Protein AF-A0A1S1Y7N3-F1 (afdb_monomer)

Sequence (99 aa):
MERQAQQGWGDKVIERLSHDLRVAFRDMKGFSRANLMYMRAFVDAWPDAEIVQQLVGQLPWGHNLVILSKLQDIENLKRYAERAIEYPWATTPAKGVYR

Secondary structure (DSSP, 8-state):
--SSSSS---HHHHHHHHHHHHHHTTT----SHHHHHHHHHHHHH---HHHHHHHHHHS-HHHHHHHHHH--SHHHHHHHHHHHHH-TT--SPPTTS--

Structure (mmCIF, N/CA/C/O backbone):
data_AF-A0A1S1Y7N3-F1
#
_entry.id   AF-A0A1S1Y7N3-F1
#
loop_
_atom_site.group_PDB
_atom_site.id
_atom_site.type_symbol
_atom_site.label_atom_id
_atom_site.label_alt_id
_atom_site.label_comp_id
_atom_site.label_asym_id
_atom_site.label_entity_id
_atom_site.label_seq_id
_atom_site.pdbx_PDB_ins_code
_atom_site.Cartn_x
_atom_site.Cartn_y
_atom_site.Cartn_z
_atom_site.occupancy
_atom_site.B_iso_or_equiv
_atom_site.auth_seq_id
_atom_site.auth_comp_id
_atom_site.auth_asym_id
_atom_site.auth_atom_id
_atom_site.pdbx_PDB_model_num
ATOM 1 N N . MET A 1 1 ? -10.213 21.017 -12.436 1.00 42.91 1 MET A N 1
ATOM 2 C CA . MET A 1 1 ? -11.017 20.315 -11.407 1.00 42.91 1 MET A CA 1
ATOM 3 C C . MET A 1 1 ? -10.178 20.219 -10.131 1.00 42.91 1 MET A C 1
ATOM 5 O O . MET A 1 1 ? -9.700 19.155 -9.782 1.00 42.91 1 MET A O 1
ATOM 9 N N . GLU A 1 2 ? -9.931 21.352 -9.468 1.00 39.59 2 GLU A N 1
ATOM 10 C CA . GLU A 1 2 ? -8.836 21.507 -8.484 1.00 39.59 2 GLU A CA 1
ATOM 11 C C . GLU A 1 2 ? -9.336 22.014 -7.121 1.00 39.59 2 GLU A C 1
ATOM 13 O O . GLU A 1 2 ? -8.764 22.925 -6.532 1.00 39.59 2 GLU A O 1
ATOM 18 N N . ARG A 1 3 ? -10.472 21.508 -6.622 1.00 38.94 3 ARG A N 1
ATOM 19 C CA . ARG A 1 3 ? -11.136 22.129 -5.456 1.00 38.94 3 ARG A CA 1
ATOM 20 C C . ARG A 1 3 ? -11.500 21.202 -4.299 1.00 38.94 3 ARG A C 1
ATOM 22 O O . ARG A 1 3 ? -12.369 21.558 -3.514 1.00 38.94 3 ARG A O 1
ATOM 29 N N . GLN A 1 4 ? -10.821 20.060 -4.141 1.00 39.22 4 GLN A N 1
ATOM 30 C CA . GLN A 1 4 ? -10.991 19.215 -2.939 1.00 39.22 4 GLN A CA 1
ATOM 31 C C . GLN A 1 4 ? -9.695 18.620 -2.345 1.00 39.22 4 GLN A C 1
ATOM 33 O O . GLN A 1 4 ? -9.754 17.980 -1.302 1.00 39.22 4 GLN A O 1
ATOM 38 N N . ALA A 1 5 ? -8.511 18.869 -2.919 1.00 43.91 5 ALA A N 1
ATOM 39 C CA . ALA A 1 5 ? -7.266 18.218 -2.475 1.00 43.91 5 ALA A CA 1
ATOM 40 C C . ALA A 1 5 ? -6.594 18.839 -1.226 1.00 43.91 5 ALA A C 1
ATOM 42 O O . ALA A 1 5 ? -5.658 18.256 -0.686 1.00 43.91 5 ALA A O 1
ATOM 43 N N . GLN A 1 6 ? -7.044 20.006 -0.746 1.00 43.59 6 GLN A N 1
ATOM 44 C CA . GLN A 1 6 ? -6.346 20.762 0.314 1.00 43.59 6 GLN A CA 1
ATOM 45 C C . GLN A 1 6 ? -7.021 20.737 1.693 1.00 43.59 6 GLN A C 1
ATOM 47 O O . GLN A 1 6 ? -6.396 21.129 2.675 1.00 43.59 6 GLN A O 1
ATOM 52 N N . GLN A 1 7 ? -8.246 20.219 1.826 1.00 45.47 7 GLN A N 1
ATOM 53 C CA . GLN A 1 7 ? -8.852 19.979 3.145 1.00 45.47 7 GLN A CA 1
ATOM 54 C C . GLN A 1 7 ? -8.546 18.552 3.580 1.00 45.47 7 GLN A C 1
ATOM 56 O O . GLN A 1 7 ? -9.416 17.687 3.599 1.00 45.47 7 GLN A O 1
ATOM 61 N N . GLY A 1 8 ? -7.251 18.327 3.810 1.00 50.88 8 GLY A N 1
ATOM 62 C CA . GLY A 1 8 ? -6.615 17.029 3.944 1.00 50.88 8 GLY A CA 1
ATOM 63 C C . GLY A 1 8 ? -7.452 15.989 4.676 1.00 50.88 8 GLY A C 1
ATOM 64 O O . GLY A 1 8 ? -8.027 16.244 5.733 1.00 50.88 8 GLY A O 1
ATOM 65 N N . TRP A 1 9 ? -7.417 14.776 4.134 1.00 58.62 9 TRP A N 1
ATOM 66 C CA . TRP A 1 9 ? -7.566 13.551 4.905 1.00 58.62 9 TRP A CA 1
ATOM 67 C C . TRP A 1 9 ? -6.558 13.606 6.059 1.00 58.62 9 TRP A C 1
ATOM 69 O O . TRP A 1 9 ? -5.404 13.202 5.916 1.00 58.62 9 TRP A O 1
ATOM 79 N N . GLY A 1 10 ? -6.951 14.262 7.148 1.00 66.38 10 GLY A N 1
ATOM 80 C CA . GLY A 1 10 ? -6.105 14.496 8.303 1.00 66.38 10 GLY A CA 1
ATOM 81 C C . GLY A 1 10 ? -5.931 13.209 9.089 1.00 66.38 10 GLY A C 1
ATOM 82 O O . GLY A 1 10 ? -6.687 12.250 8.913 1.00 66.38 10 GLY A O 1
ATOM 83 N N . ASP A 1 11 ? -4.972 13.211 10.008 1.00 74.94 11 ASP A N 1
ATOM 84 C CA . ASP A 1 11 ? -4.688 12.073 10.884 1.00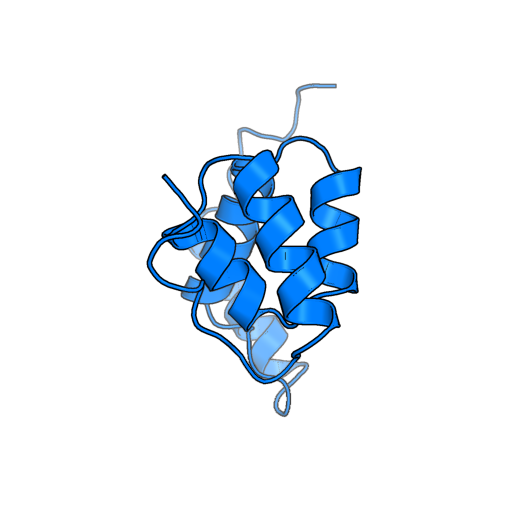 74.94 11 ASP A CA 1
ATOM 85 C C . ASP A 1 11 ? -5.946 11.485 11.532 1.00 74.94 11 ASP A C 1
ATOM 87 O O . ASP A 1 11 ? -6.110 10.267 11.546 1.00 74.94 11 ASP A O 1
ATOM 91 N N . LYS A 1 12 ? -6.882 12.344 11.956 1.00 82.44 12 LYS A N 1
ATOM 92 C CA . LYS A 1 12 ? -8.167 11.936 12.545 1.00 82.44 12 LYS A CA 1
ATOM 93 C C . LYS A 1 12 ? -9.094 11.210 11.566 1.00 82.44 12 LYS A C 1
ATOM 95 O O . LYS A 1 12 ? -9.836 10.326 11.980 1.00 82.44 12 LYS A O 1
ATOM 100 N N . VAL A 1 13 ? -9.075 11.571 10.281 1.00 85.50 13 VAL A N 1
ATOM 101 C CA . VAL A 1 13 ? -9.902 10.914 9.253 1.00 85.50 13 VAL A CA 1
ATOM 102 C C . VAL A 1 13 ? -9.359 9.518 8.970 1.00 85.50 13 VAL A C 1
ATOM 104 O O . VAL A 1 13 ? -10.123 8.559 8.955 1.00 85.50 13 VAL A O 1
ATOM 107 N N . ILE A 1 14 ? -8.038 9.387 8.813 1.00 87.06 14 ILE A N 1
ATOM 108 C CA . ILE A 1 14 ? -7.389 8.090 8.583 1.00 87.06 14 ILE A CA 1
ATOM 109 C C . ILE A 1 14 ? -7.501 7.185 9.815 1.00 87.06 14 ILE A C 1
ATOM 111 O O . ILE A 1 14 ? -7.697 5.979 9.684 1.00 87.06 14 ILE A O 1
ATOM 115 N N . GLU A 1 15 ? -7.413 7.754 11.015 1.00 89.31 15 GLU A N 1
ATOM 116 C CA . GLU A 1 15 ? -7.604 7.025 12.267 1.00 89.31 15 GLU A CA 1
ATOM 117 C C . GLU A 1 15 ? -9.032 6.487 12.404 1.00 89.31 15 GLU A C 1
ATOM 119 O O . GLU A 1 15 ? -9.212 5.292 12.646 1.00 89.31 15 GLU A O 1
ATOM 124 N N . ARG A 1 16 ? -10.042 7.330 12.158 1.00 91.19 16 ARG A N 1
ATOM 125 C CA . ARG A 1 16 ? -11.446 6.906 12.174 1.00 91.19 16 ARG A CA 1
ATOM 126 C C . ARG A 1 16 ? -11.736 5.858 11.101 1.00 91.1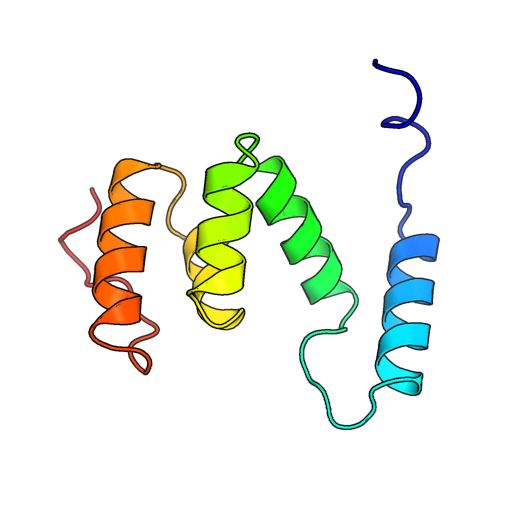9 16 ARG A C 1
ATOM 128 O O . ARG A 1 16 ? -12.324 4.830 11.409 1.00 91.19 16 ARG A O 1
ATOM 135 N N . LEU A 1 17 ? -11.252 6.065 9.877 1.00 90.25 17 LEU A N 1
ATOM 136 C CA . LEU A 1 17 ? -11.421 5.109 8.783 1.00 90.25 17 LEU A CA 1
ATOM 137 C C . LEU A 1 17 ? -10.759 3.761 9.100 1.00 90.25 17 LEU A C 1
ATOM 139 O O . LEU A 1 17 ? -11.345 2.711 8.857 1.00 90.25 17 LEU A O 1
ATOM 143 N N . SER A 1 18 ? -9.556 3.777 9.682 1.00 91.94 18 SER A N 1
ATOM 144 C CA . SER A 1 18 ? -8.876 2.560 10.136 1.00 91.94 18 SER A CA 1
ATOM 145 C C . SER A 1 18 ? -9.706 1.809 11.172 1.00 91.94 18 SER A C 1
ATOM 147 O O . SER A 1 18 ? -9.839 0.589 11.079 1.00 91.94 18 SER A O 1
ATOM 149 N N . HIS A 1 19 ? -10.263 2.522 12.151 1.00 93.00 19 HIS A N 1
ATOM 150 C CA . HIS A 1 19 ? -11.128 1.926 13.159 1.00 93.00 19 HIS A CA 1
ATOM 151 C C . HIS A 1 19 ? -12.386 1.314 12.530 1.00 93.00 19 HIS A C 1
ATOM 153 O O . HIS A 1 19 ? -12.619 0.115 12.689 1.00 93.00 19 HIS A O 1
ATOM 159 N N . ASP A 1 20 ? -13.138 2.104 11.763 1.00 93.81 20 ASP A N 1
ATOM 160 C CA . ASP A 1 20 ? -14.417 1.703 11.175 1.00 93.81 20 ASP A CA 1
ATOM 161 C C . ASP A 1 20 ? -14.249 0.484 10.253 1.00 93.81 20 ASP A C 1
ATOM 163 O O . ASP A 1 20 ? -15.000 -0.487 10.360 1.00 93.81 20 ASP A O 1
ATOM 167 N N . LEU A 1 21 ? -13.206 0.466 9.413 1.00 91.75 21 LEU A N 1
ATOM 168 C CA . LEU A 1 21 ? -12.916 -0.667 8.529 1.00 91.75 21 LEU A CA 1
ATOM 169 C C . LEU A 1 21 ? -12.510 -1.926 9.303 1.00 91.75 21 LEU A C 1
ATOM 171 O O . LEU A 1 21 ? -12.932 -3.023 8.949 1.00 91.75 21 LEU A O 1
ATOM 175 N N . ARG A 1 22 ? -11.730 -1.805 10.383 1.00 92.00 22 ARG A N 1
ATOM 176 C CA . ARG A 1 22 ? -11.363 -2.969 11.212 1.00 92.00 22 ARG A CA 1
ATOM 177 C C . ARG A 1 22 ? -12.552 -3.532 11.986 1.00 92.00 22 ARG A C 1
ATOM 179 O O . ARG A 1 22 ? -12.584 -4.733 12.241 1.00 92.00 22 ARG A O 1
ATOM 186 N N . VAL A 1 23 ? -13.507 -2.684 12.368 1.00 93.44 23 VAL A N 1
ATOM 187 C CA . VAL A 1 23 ? -14.751 -3.108 13.025 1.00 93.44 23 VAL A CA 1
ATOM 188 C C . VAL A 1 23 ? -15.690 -3.781 12.024 1.00 93.44 23 VAL A C 1
ATOM 190 O O . VAL A 1 23 ? -16.226 -4.847 12.325 1.00 93.44 23 VAL A O 1
ATOM 193 N N . ALA A 1 24 ? -15.862 -3.196 10.836 1.00 93.25 24 ALA A N 1
ATOM 194 C CA . ALA A 1 24 ? -16.725 -3.734 9.787 1.00 93.25 24 ALA A CA 1
ATOM 195 C C . ALA A 1 24 ? -16.183 -5.043 9.186 1.00 93.25 24 ALA A C 1
ATOM 197 O O . ALA A 1 24 ? -16.958 -5.940 8.863 1.00 93.25 24 ALA A O 1
ATOM 198 N N . PHE A 1 25 ? -14.857 -5.180 9.086 1.00 90.00 25 PHE A N 1
ATOM 199 C CA . PHE A 1 25 ? -14.184 -6.305 8.438 1.00 90.00 25 PHE A CA 1
ATOM 200 C C . PHE A 1 25 ? -13.170 -6.976 9.377 1.00 90.00 25 PHE A C 1
ATOM 202 O O . PHE A 1 25 ? -11.965 -6.969 9.124 1.00 90.00 25 PHE A O 1
ATOM 209 N N . ARG A 1 26 ? -13.656 -7.562 10.479 1.00 85.19 26 ARG A N 1
ATOM 210 C CA . ARG A 1 26 ? -12.803 -8.128 11.548 1.00 85.19 26 ARG A CA 1
ATOM 211 C C . ARG A 1 26 ? -11.826 -9.213 11.087 1.00 85.19 26 ARG A C 1
ATOM 213 O O . ARG A 1 26 ? -10.729 -9.294 11.636 1.00 85.19 26 ARG A O 1
ATOM 220 N N . ASP A 1 27 ? -12.194 -9.996 10.076 1.00 86.50 27 ASP A N 1
ATOM 221 C CA . ASP A 1 27 ? -11.359 -11.088 9.555 1.00 86.50 27 ASP A CA 1
ATOM 222 C C . ASP A 1 27 ? -10.357 -10.621 8.484 1.00 86.50 27 ASP A C 1
ATOM 224 O O . ASP A 1 27 ? -9.449 -11.361 8.096 1.00 86.50 27 ASP A O 1
ATOM 228 N N . MET A 1 28 ? -10.483 -9.376 8.012 1.00 80.00 28 MET A N 1
ATOM 229 C CA . MET A 1 28 ? -9.612 -8.809 6.987 1.00 80.00 28 MET A CA 1
ATOM 230 C C . MET A 1 28 ? -8.422 -8.071 7.607 1.00 80.00 28 MET A C 1
ATOM 232 O O . MET A 1 28 ? -8.534 -7.297 8.559 1.00 80.00 28 MET A O 1
ATOM 236 N N . LYS A 1 29 ? -7.241 -8.278 7.020 1.00 80.00 29 LYS A N 1
ATOM 237 C CA . LYS A 1 29 ? -6.010 -7.550 7.360 1.00 80.00 29 LYS A CA 1
ATOM 238 C C . LYS A 1 29 ? -5.810 -6.382 6.391 1.00 80.00 29 LYS A C 1
ATOM 240 O O . LYS A 1 29 ? -6.382 -6.361 5.311 1.00 80.00 29 LYS A O 1
ATOM 245 N N . GLY A 1 30 ? -4.960 -5.423 6.761 1.00 80.69 30 GLY A N 1
ATOM 246 C CA . GLY A 1 30 ? -4.611 -4.291 5.887 1.00 80.69 30 GLY A CA 1
ATOM 247 C C . GLY A 1 30 ? -5.385 -2.995 6.149 1.00 80.69 30 GLY A C 1
ATOM 248 O O . GLY A 1 30 ? -5.175 -2.011 5.455 1.00 80.69 30 GLY A O 1
ATOM 249 N N . PHE A 1 31 ? -6.213 -2.924 7.190 1.00 88.31 31 PHE A N 1
ATOM 250 C CA . PHE A 1 31 ? -6.916 -1.685 7.556 1.00 88.31 31 PHE A CA 1
ATOM 251 C C . PHE A 1 31 ? -6.276 -0.938 8.731 1.00 88.31 31 PHE A C 1
ATOM 253 O O . PHE A 1 31 ? -6.954 -0.221 9.461 1.00 88.31 31 PHE A O 1
ATOM 260 N N . SER A 1 32 ? -4.971 -1.105 8.969 1.00 88.75 32 SER A N 1
ATOM 261 C CA . SER A 1 32 ? -4.268 -0.298 9.975 1.00 88.75 32 SER A CA 1
ATOM 262 C C . SER A 1 32 ? -4.053 1.136 9.476 1.00 88.75 32 SER A C 1
ATOM 264 O O . SER A 1 32 ? -3.896 1.364 8.278 1.00 88.75 32 SER A O 1
ATOM 266 N N . ARG A 1 33 ? -3.976 2.104 10.400 1.00 89.56 33 ARG A N 1
ATOM 267 C CA . ARG A 1 33 ? -3.674 3.516 10.100 1.00 89.56 33 ARG A CA 1
ATOM 268 C C . ARG A 1 33 ? -2.433 3.658 9.212 1.00 89.56 33 ARG A C 1
ATOM 270 O O . ARG A 1 33 ? -2.467 4.372 8.218 1.00 89.56 33 ARG A O 1
ATOM 277 N N . ALA A 1 34 ? -1.357 2.941 9.545 1.00 87.12 34 ALA A N 1
ATOM 278 C CA . ALA A 1 34 ? -0.127 2.930 8.753 1.00 87.12 34 ALA A CA 1
ATOM 279 C C . ALA A 1 34 ? -0.366 2.409 7.328 1.00 87.12 34 ALA A C 1
ATOM 281 O O . ALA A 1 34 ? 0.138 2.984 6.370 1.00 87.12 34 ALA A O 1
ATOM 282 N N . ASN A 1 35 ? -1.183 1.365 7.176 1.00 86.88 35 ASN A N 1
ATOM 283 C CA . ASN A 1 35 ? -1.476 0.795 5.869 1.00 86.88 35 ASN A CA 1
ATOM 284 C C . ASN A 1 35 ? -2.292 1.737 4.979 1.00 86.88 35 ASN A C 1
ATOM 286 O O . ASN A 1 35 ? -2.010 1.847 3.792 1.00 86.88 35 ASN A O 1
ATOM 290 N N . LEU A 1 36 ? -3.249 2.463 5.558 1.00 88.06 36 LEU A N 1
ATOM 291 C CA . LEU A 1 36 ? -4.010 3.491 4.845 1.00 88.06 36 LEU A CA 1
ATOM 292 C C . LEU A 1 36 ? -3.124 4.676 4.426 1.00 88.06 36 LEU A C 1
ATOM 294 O O . LEU A 1 36 ? -3.288 5.208 3.331 1.00 88.06 36 LEU A O 1
ATOM 298 N N . MET A 1 37 ? -2.146 5.056 5.255 1.00 87.31 37 MET A N 1
ATOM 299 C CA . MET A 1 37 ? -1.140 6.052 4.863 1.00 87.31 37 MET A CA 1
ATOM 300 C C . MET A 1 37 ? -0.269 5.550 3.706 1.00 87.31 37 MET A C 1
ATOM 302 O O . MET A 1 37 ? 0.010 6.318 2.789 1.00 87.31 37 MET A O 1
ATOM 306 N N . TYR A 1 38 ? 0.107 4.266 3.694 1.00 86.94 38 TYR A N 1
ATOM 307 C CA . TYR A 1 38 ? 0.805 3.674 2.550 1.00 86.94 38 TYR A CA 1
ATOM 308 C C . TYR A 1 38 ? -0.062 3.625 1.289 1.00 86.94 38 TYR A C 1
ATOM 310 O O . TYR A 1 38 ? 0.447 3.921 0.216 1.00 86.94 38 TYR A O 1
ATOM 318 N N . MET A 1 39 ? -1.359 3.312 1.396 1.00 86.12 39 MET A N 1
ATOM 319 C CA . MET A 1 39 ? -2.293 3.375 0.260 1.00 86.12 39 MET A CA 1
ATOM 320 C C . MET A 1 39 ? -2.337 4.770 -0.354 1.00 86.12 39 MET A C 1
ATOM 322 O O . MET A 1 39 ? -2.247 4.908 -1.569 1.00 86.12 39 MET A O 1
ATOM 326 N N . ARG A 1 40 ? -2.398 5.807 0.484 1.00 85.19 40 ARG A N 1
ATOM 327 C CA . ARG A 1 40 ? -2.337 7.194 0.021 1.00 85.19 40 ARG A CA 1
ATOM 328 C C . ARG A 1 40 ? -1.006 7.511 -0.657 1.00 85.19 40 ARG A C 1
ATOM 330 O O . ARG A 1 40 ? -1.005 7.973 -1.788 1.00 85.19 40 ARG A O 1
ATOM 337 N N . ALA A 1 41 ? 0.108 7.213 0.009 1.00 84.56 41 ALA A N 1
ATOM 338 C CA . ALA A 1 41 ? 1.439 7.454 -0.539 1.00 84.56 41 ALA A CA 1
ATOM 339 C C . ALA A 1 41 ? 1.666 6.710 -1.867 1.00 84.56 41 ALA A C 1
ATOM 341 O O . ALA A 1 41 ? 2.372 7.210 -2.733 1.00 84.56 41 ALA A O 1
ATOM 342 N N . PHE A 1 42 ? 1.049 5.541 -2.044 1.00 84.81 42 PHE A N 1
ATOM 343 C CA . PHE A 1 42 ? 1.097 4.787 -3.292 1.00 84.81 42 PHE A CA 1
ATOM 344 C C . PHE A 1 42 ? 0.373 5.497 -4.437 1.00 84.81 42 PHE A C 1
ATOM 346 O O . PHE A 1 42 ? 0.926 5.595 -5.526 1.00 84.81 42 PHE A O 1
ATOM 353 N N . VAL A 1 43 ? -0.826 6.032 -4.193 1.00 83.75 43 VAL A N 1
ATOM 354 C CA . VAL A 1 43 ? -1.556 6.831 -5.193 1.00 83.75 43 VAL A CA 1
ATOM 355 C C . VAL A 1 43 ? -0.816 8.137 -5.496 1.00 83.75 43 VAL A C 1
ATOM 357 O O . VAL A 1 43 ? -0.723 8.532 -6.651 1.00 83.75 43 VAL A O 1
ATOM 360 N N . ASP A 1 44 ? -0.238 8.779 -4.479 1.00 83.69 44 ASP A N 1
ATOM 361 C CA . ASP A 1 44 ? 0.533 10.016 -4.654 1.00 83.69 44 ASP A CA 1
ATOM 362 C C . ASP A 1 44 ? 1.835 9.779 -5.452 1.00 83.69 44 ASP A C 1
ATOM 364 O O . ASP A 1 44 ? 2.268 10.654 -6.202 1.00 83.69 44 ASP A O 1
ATOM 368 N N . ALA A 1 45 ? 2.457 8.601 -5.316 1.00 82.25 45 ALA A N 1
ATOM 369 C CA . ALA A 1 45 ? 3.668 8.226 -6.051 1.00 82.25 45 ALA A CA 1
ATOM 370 C C . ALA A 1 45 ? 3.403 7.893 -7.530 1.00 82.25 45 ALA A C 1
ATOM 372 O O . ALA A 1 45 ? 4.285 8.085 -8.367 1.00 82.25 45 ALA A O 1
ATOM 373 N N . TRP A 1 46 ? 2.200 7.413 -7.857 1.00 81.75 46 TRP A N 1
ATOM 374 C CA . TRP A 1 46 ? 1.819 6.983 -9.202 1.00 81.75 46 TRP A CA 1
ATOM 375 C C . TRP A 1 46 ? 0.566 7.749 -9.657 1.00 81.75 46 TRP A C 1
ATOM 377 O O . TRP A 1 46 ? -0.550 7.267 -9.473 1.00 81.75 46 TRP A O 1
ATOM 387 N N . PRO A 1 47 ? 0.718 8.940 -10.267 1.00 73.94 47 PRO A N 1
ATOM 388 C CA . PRO A 1 47 ? -0.422 9.778 -10.650 1.00 73.94 47 PRO A CA 1
ATOM 389 C C . PRO A 1 47 ? -1.257 9.185 -11.794 1.00 73.94 47 PRO A C 1
ATOM 391 O O . PRO A 1 47 ? -2.389 9.612 -12.017 1.00 73.94 47 PRO A O 1
ATOM 394 N N . ASP A 1 48 ? -0.707 8.212 -12.524 1.00 84.25 48 ASP A N 1
ATOM 395 C CA . ASP A 1 48 ? -1.437 7.462 -13.536 1.00 84.25 48 ASP A CA 1
ATOM 396 C C . ASP A 1 48 ? -2.356 6.426 -12.870 1.00 84.25 48 ASP A C 1
ATOM 398 O O . ASP A 1 48 ? -1.919 5.401 -12.335 1.00 84.25 48 ASP A O 1
ATOM 402 N N . ALA A 1 49 ? -3.657 6.712 -12.915 1.00 81.50 49 ALA A N 1
ATOM 403 C CA . ALA A 1 49 ? -4.685 5.873 -12.321 1.00 81.50 49 ALA A CA 1
ATOM 404 C C . ALA A 1 49 ? -4.736 4.463 -12.930 1.00 81.50 49 ALA A C 1
ATOM 406 O O . ALA A 1 49 ? -5.098 3.525 -12.219 1.00 81.50 49 ALA A O 1
ATOM 407 N N . GLU A 1 50 ? -4.366 4.294 -14.202 1.00 83.62 50 GLU A N 1
ATOM 408 C CA . GLU A 1 50 ? -4.370 2.986 -14.862 1.00 83.62 50 GLU A CA 1
ATOM 409 C C . GLU A 1 50 ? -3.278 2.084 -14.271 1.00 83.62 50 GLU A C 1
ATOM 411 O O . GLU A 1 50 ? -3.542 0.933 -13.916 1.00 83.62 50 GLU A O 1
ATOM 416 N N . ILE A 1 51 ? -2.087 2.647 -14.028 1.00 80.44 51 ILE A N 1
ATOM 417 C CA . ILE A 1 51 ? -0.978 1.955 -13.353 1.00 80.44 51 ILE A CA 1
ATOM 418 C C . ILE A 1 51 ? -1.388 1.551 -11.934 1.00 80.44 51 ILE A C 1
ATOM 420 O O . ILE A 1 51 ? -1.207 0.398 -11.536 1.00 80.44 51 ILE A O 1
ATOM 424 N N . VAL A 1 52 ? -1.976 2.477 -11.169 1.00 82.69 52 VAL A N 1
ATOM 425 C CA . VAL A 1 52 ? -2.424 2.196 -9.798 1.00 82.69 52 VAL A CA 1
ATOM 426 C C . VAL A 1 52 ? -3.456 1.073 -9.781 1.00 82.69 52 VAL A C 1
ATOM 428 O O . VAL A 1 52 ? -3.296 0.123 -9.015 1.00 82.69 52 VAL A O 1
ATOM 431 N N . GLN A 1 53 ? -4.490 1.157 -10.623 1.00 84.44 53 GLN A N 1
ATOM 432 C CA . GLN A 1 53 ? -5.553 0.151 -10.698 1.00 84.44 53 GLN A CA 1
ATOM 433 C C . GLN A 1 53 ? -5.012 -1.225 -11.080 1.00 84.44 53 GLN A C 1
ATOM 435 O O . GLN A 1 53 ? -5.385 -2.224 -10.458 1.00 84.44 53 GLN A O 1
ATOM 440 N N . GLN A 1 54 ? -4.107 -1.282 -12.058 1.00 84.19 54 GLN A N 1
ATOM 441 C CA . GLN A 1 54 ? -3.496 -2.532 -12.484 1.00 84.19 54 GLN A CA 1
ATOM 442 C C . GLN A 1 54 ? -2.717 -3.190 -11.336 1.00 84.19 54 GLN A C 1
ATOM 444 O O . GLN A 1 54 ? -2.896 -4.378 -11.069 1.00 84.19 54 GLN A O 1
ATOM 449 N N . LEU A 1 55 ? -1.899 -2.424 -10.611 1.00 82.38 55 LEU A N 1
ATOM 450 C CA . LEU A 1 55 ? -1.062 -2.949 -9.529 1.00 82.38 55 LEU A CA 1
ATOM 451 C C . LEU A 1 55 ? -1.874 -3.427 -8.327 1.00 82.38 55 LEU A C 1
ATOM 453 O O . LEU A 1 55 ? -1.636 -4.523 -7.822 1.00 82.38 55 LEU A O 1
ATOM 457 N N . VAL A 1 56 ? -2.856 -2.642 -7.875 1.00 83.94 56 VAL A N 1
ATOM 458 C CA . VAL A 1 56 ? -3.684 -3.036 -6.722 1.00 83.94 56 VAL A CA 1
ATOM 459 C C . VAL A 1 56 ? -4.642 -4.180 -7.052 1.00 83.94 56 VAL A C 1
ATOM 461 O O . VAL A 1 56 ? -5.016 -4.926 -6.151 1.00 83.94 56 VAL A O 1
ATOM 464 N N . GLY A 1 57 ? -5.035 -4.325 -8.322 1.00 83.50 57 GLY A N 1
ATOM 465 C CA . GLY A 1 57 ? -5.907 -5.404 -8.785 1.00 83.50 57 GLY A CA 1
ATOM 466 C C . GLY A 1 57 ? -5.177 -6.722 -9.046 1.00 83.50 57 GLY A C 1
ATOM 467 O O . GLY A 1 57 ? -5.757 -7.785 -8.837 1.00 83.50 57 GLY A O 1
ATOM 468 N N . GLN A 1 58 ? -3.917 -6.669 -9.491 1.00 82.69 58 GLN A N 1
ATOM 469 C CA . GLN A 1 58 ? -3.149 -7.863 -9.871 1.00 82.69 58 GLN A CA 1
ATOM 470 C C . GLN A 1 58 ? -2.204 -8.354 -8.773 1.00 82.69 58 GLN A C 1
ATOM 472 O O . GLN A 1 58 ? -1.895 -9.544 -8.728 1.00 82.69 58 GLN A O 1
ATOM 477 N N . LEU A 1 59 ? -1.744 -7.470 -7.882 1.00 83.12 59 LEU A N 1
ATOM 478 C CA . LEU A 1 59 ? -0.765 -7.813 -6.856 1.00 83.12 59 LEU A CA 1
ATOM 479 C C . LEU A 1 59 ? -1.375 -7.774 -5.452 1.00 83.12 59 LEU A C 1
ATOM 481 O O . LEU A 1 59 ? -2.050 -6.803 -5.092 1.00 83.12 59 LEU A O 1
ATOM 485 N N . PRO A 1 60 ? -1.069 -8.764 -4.590 1.00 83.25 60 PRO A N 1
ATOM 486 C CA . PRO A 1 60 ? -1.409 -8.673 -3.180 1.00 83.25 60 PRO A CA 1
ATOM 487 C C . PRO A 1 60 ? -0.822 -7.403 -2.560 1.00 83.25 60 PRO A C 1
ATOM 489 O O . PRO A 1 60 ? 0.305 -7.010 -2.863 1.00 83.25 60 PRO A O 1
ATOM 492 N N . TRP A 1 61 ? -1.542 -6.793 -1.617 1.00 83.06 61 TRP A N 1
ATOM 493 C CA . TRP A 1 61 ? -1.155 -5.502 -1.035 1.00 83.06 61 TRP A CA 1
ATOM 494 C C . TRP A 1 61 ? 0.287 -5.451 -0.483 1.00 83.06 61 TRP A C 1
ATOM 496 O O . TRP A 1 61 ? 0.957 -4.426 -0.586 1.00 83.06 61 TRP A O 1
ATOM 506 N N . GLY A 1 62 ? 0.813 -6.568 0.032 1.00 82.06 62 GLY A N 1
ATOM 507 C CA . GLY A 1 62 ? 2.207 -6.657 0.480 1.00 82.06 62 GLY A CA 1
ATOM 508 C C . GLY A 1 62 ? 3.240 -6.347 -0.614 1.00 82.06 62 GLY A C 1
ATOM 509 O O . GLY A 1 62 ? 4.256 -5.721 -0.323 1.00 82.06 62 GLY A O 1
ATOM 510 N N . HIS A 1 63 ? 2.970 -6.708 -1.870 1.00 82.81 63 HIS A N 1
ATOM 511 C CA . HIS A 1 63 ? 3.830 -6.377 -3.011 1.00 82.81 63 HIS A CA 1
ATOM 512 C C . HIS A 1 63 ? 3.787 -4.881 -3.337 1.00 82.81 63 HIS A C 1
ATOM 514 O O . HIS A 1 63 ? 4.826 -4.288 -3.616 1.00 82.81 63 HIS A O 1
ATOM 520 N N . ASN A 1 64 ? 2.622 -4.240 -3.207 1.00 83.44 64 ASN A N 1
ATOM 521 C CA . ASN A 1 64 ? 2.489 -2.794 -3.404 1.00 83.44 64 ASN A CA 1
ATOM 522 C C . ASN A 1 64 ? 3.327 -1.997 -2.385 1.00 83.44 64 ASN A C 1
ATOM 524 O O . ASN A 1 64 ? 3.931 -0.986 -2.738 1.00 83.44 64 ASN A O 1
ATOM 528 N N . LEU A 1 65 ? 3.473 -2.495 -1.150 1.00 82.31 65 LEU A N 1
ATOM 529 C CA . LEU A 1 65 ? 4.381 -1.905 -0.152 1.00 82.31 65 LEU A CA 1
ATOM 530 C C . LEU A 1 65 ? 5.864 -2.048 -0.533 1.00 82.31 65 LEU A C 1
ATOM 532 O O . LEU A 1 65 ? 6.672 -1.156 -0.265 1.00 82.31 65 LEU A O 1
ATOM 536 N N . VAL A 1 66 ? 6.243 -3.166 -1.157 1.00 83.12 66 VAL A N 1
ATOM 537 C CA . VAL A 1 66 ? 7.610 -3.379 -1.659 1.00 83.12 66 VAL A CA 1
ATOM 538 C C . VAL A 1 66 ? 7.908 -2.419 -2.806 1.00 83.12 66 VAL A C 1
ATOM 540 O O . VAL A 1 66 ? 8.970 -1.801 -2.803 1.00 83.12 66 VAL A O 1
ATOM 543 N N . ILE A 1 67 ? 6.961 -2.250 -3.730 1.00 83.25 67 ILE A N 1
ATOM 544 C CA . ILE A 1 67 ? 7.053 -1.275 -4.821 1.00 83.25 67 ILE A CA 1
ATOM 545 C C . ILE A 1 67 ? 7.242 0.126 -4.237 1.00 83.25 67 ILE A C 1
ATOM 547 O O . ILE A 1 67 ? 8.255 0.759 -4.508 1.00 83.25 67 ILE A O 1
ATOM 551 N N . LEU A 1 68 ? 6.355 0.552 -3.332 1.00 80.94 68 LEU A N 1
ATOM 552 C CA . LEU A 1 68 ? 6.413 1.879 -2.714 1.00 80.94 68 LEU A CA 1
ATOM 553 C C . LEU A 1 68 ? 7.742 2.167 -1.995 1.00 80.94 68 LEU A C 1
ATOM 555 O O . LEU A 1 68 ? 8.220 3.297 -2.001 1.00 80.94 68 LEU A O 1
ATOM 559 N N . SER A 1 69 ? 8.323 1.159 -1.339 1.00 78.38 69 SER A N 1
ATOM 560 C CA . SER A 1 69 ? 9.526 1.336 -0.514 1.00 78.38 69 SER A CA 1
ATOM 561 C C . SER A 1 69 ? 10.843 1.174 -1.270 1.00 78.38 69 SER A C 1
ATOM 563 O O . SER A 1 69 ? 11.858 1.697 -0.811 1.00 78.38 69 SER A O 1
ATOM 565 N N . LYS A 1 70 ? 10.863 0.425 -2.379 1.00 74.56 70 LYS A N 1
ATOM 566 C CA . LYS A 1 70 ? 12.111 0.024 -3.05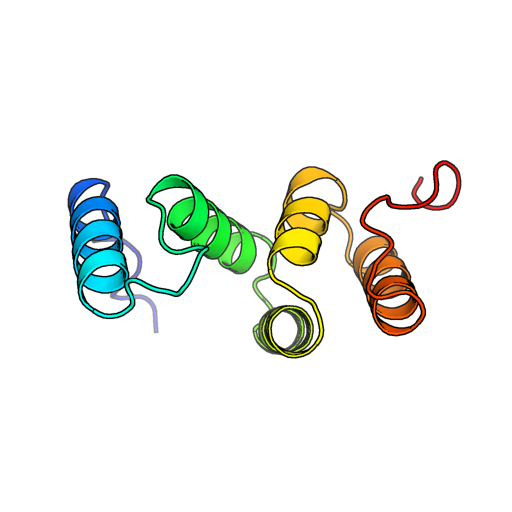3 1.00 74.56 70 LYS A CA 1
ATOM 567 C C . LYS A 1 70 ? 12.185 0.398 -4.526 1.00 74.56 70 LYS A C 1
ATOM 569 O O . LYS A 1 70 ? 13.286 0.391 -5.065 1.00 74.56 70 LYS A O 1
ATOM 574 N N . LEU A 1 71 ? 11.060 0.676 -5.181 1.00 73.38 71 LEU A N 1
ATOM 575 C CA . LEU A 1 71 ? 10.994 0.881 -6.625 1.00 73.38 71 LEU A CA 1
ATOM 576 C C . LEU A 1 71 ? 10.327 2.231 -6.895 1.00 73.38 71 LEU A C 1
ATOM 578 O O . LEU A 1 71 ? 9.110 2.356 -6.849 1.00 73.38 71 LEU A O 1
ATOM 582 N N . GLN A 1 72 ? 11.145 3.250 -7.153 1.00 69.81 72 GLN A N 1
ATOM 583 C CA . GLN A 1 72 ? 10.679 4.607 -7.474 1.00 69.81 72 GLN A CA 1
ATOM 584 C C . GLN A 1 72 ? 10.597 4.867 -8.987 1.00 69.81 72 GLN A C 1
ATOM 586 O O . GLN A 1 72 ? 10.258 5.969 -9.400 1.00 69.81 72 GLN A O 1
ATOM 591 N N . ASP A 1 73 ? 10.904 3.861 -9.810 1.00 78.69 73 ASP A N 1
ATOM 592 C CA . ASP A 1 73 ? 10.913 3.950 -11.270 1.00 78.69 73 ASP A CA 1
ATOM 593 C C . ASP A 1 73 ? 9.895 2.983 -11.907 1.00 78.69 73 ASP A C 1
ATOM 595 O O . ASP A 1 73 ? 9.722 1.848 -11.448 1.00 78.69 73 ASP A O 1
ATOM 599 N N . ILE A 1 74 ? 9.232 3.446 -12.975 1.00 72.88 74 ILE A N 1
ATOM 600 C CA . ILE A 1 74 ? 8.149 2.728 -13.667 1.00 72.88 74 ILE A CA 1
ATOM 601 C C . ILE A 1 74 ? 8.668 1.455 -14.349 1.00 72.88 74 ILE A C 1
ATOM 603 O O . ILE A 1 74 ? 7.969 0.440 -14.356 1.00 72.88 74 ILE A O 1
ATOM 607 N N . GLU A 1 75 ? 9.873 1.474 -14.926 1.00 78.44 75 GLU A N 1
ATOM 608 C CA . GLU A 1 75 ? 10.440 0.311 -15.623 1.00 78.44 75 GLU A CA 1
ATOM 609 C C . GLU A 1 75 ? 10.702 -0.827 -14.630 1.00 78.44 75 GLU A C 1
ATOM 611 O O . GLU A 1 75 ? 10.305 -1.978 -14.842 1.00 78.44 75 GLU A O 1
ATOM 616 N N . ASN A 1 76 ? 11.297 -0.477 -13.493 1.00 80.31 76 ASN A N 1
ATOM 617 C CA . ASN A 1 76 ? 11.563 -1.405 -12.402 1.00 80.31 76 ASN A CA 1
ATOM 618 C C . ASN A 1 76 ? 10.272 -1.948 -11.763 1.00 80.31 76 ASN A C 1
ATOM 620 O O . ASN A 1 76 ? 10.195 -3.131 -11.421 1.00 80.31 76 ASN A O 1
ATOM 624 N N . LEU A 1 77 ? 9.237 -1.116 -11.655 1.00 79.75 77 LEU A N 1
ATOM 625 C CA . LEU A 1 77 ? 7.910 -1.524 -11.202 1.00 79.75 77 LEU A CA 1
ATOM 626 C C . LEU A 1 77 ? 7.269 -2.547 -12.145 1.00 79.75 77 LEU A C 1
ATOM 628 O O . LEU A 1 77 ? 6.783 -3.569 -11.664 1.00 79.75 77 LEU A O 1
ATOM 632 N N . LYS A 1 78 ? 7.298 -2.320 -13.467 1.00 78.88 78 LYS A N 1
ATOM 633 C CA . LYS A 1 78 ? 6.717 -3.251 -14.453 1.00 78.88 78 LYS A CA 1
ATOM 634 C C . LYS A 1 78 ? 7.387 -4.621 -14.391 1.00 78.88 78 LYS A C 1
ATOM 636 O O . LYS A 1 78 ? 6.699 -5.625 -14.236 1.00 78.88 78 LYS A O 1
ATOM 641 N N . ARG A 1 79 ? 8.725 -4.653 -14.381 1.00 80.38 79 ARG A N 1
ATOM 642 C CA . ARG A 1 79 ? 9.499 -5.901 -14.239 1.00 80.38 79 ARG A CA 1
ATOM 643 C C . ARG A 1 79 ? 9.183 -6.646 -12.943 1.00 80.38 79 ARG A C 1
ATOM 645 O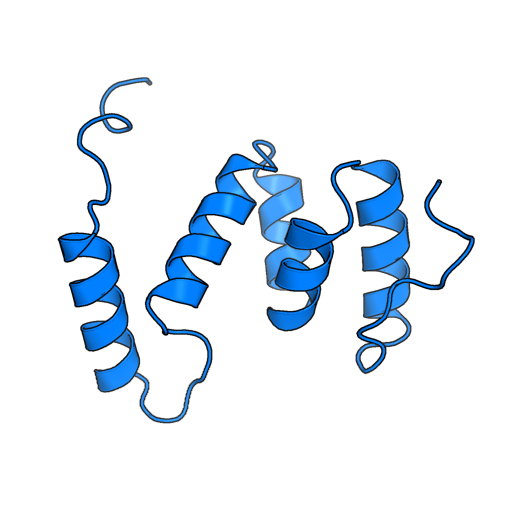 O . ARG A 1 79 ? 9.133 -7.875 -12.924 1.00 80.38 79 ARG A O 1
ATOM 652 N N . TYR A 1 80 ? 8.992 -5.914 -11.845 1.00 82.56 80 TYR A N 1
ATOM 653 C CA . TYR A 1 80 ? 8.608 -6.517 -10.573 1.00 82.56 80 TYR A CA 1
ATOM 654 C C . TYR A 1 80 ? 7.178 -7.060 -10.607 1.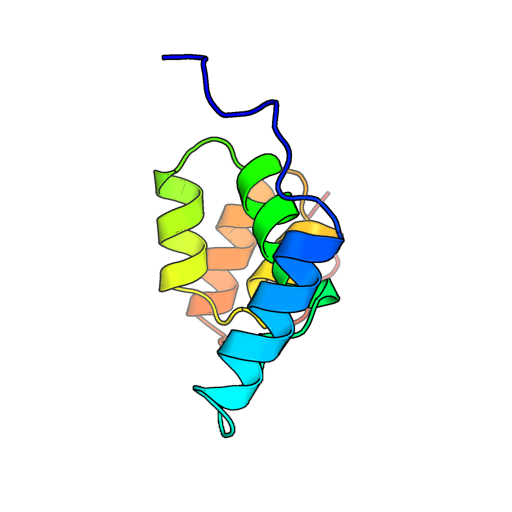00 82.56 80 TYR A C 1
ATOM 656 O O . TYR A 1 80 ? 6.953 -8.167 -10.125 1.00 82.56 80 TYR A O 1
ATOM 664 N N . ALA A 1 81 ? 6.232 -6.315 -11.184 1.00 80.56 81 ALA A N 1
ATOM 665 C CA . ALA A 1 81 ? 4.839 -6.729 -11.311 1.00 80.56 81 ALA A CA 1
ATOM 666 C C . ALA A 1 81 ? 4.7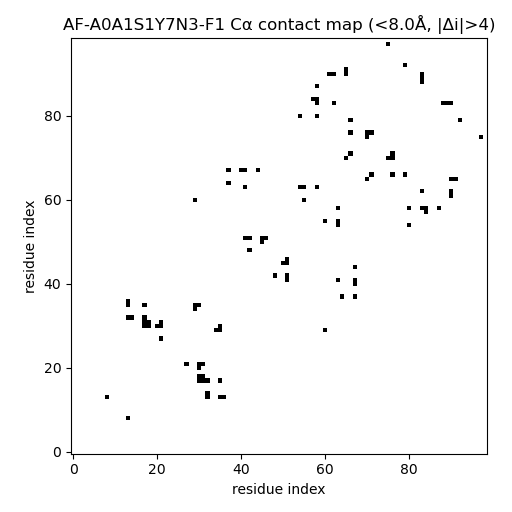05 -8.007 -12.151 1.00 80.56 81 ALA A C 1
ATOM 668 O O . ALA A 1 81 ? 4.074 -8.958 -11.699 1.00 80.56 81 ALA A O 1
ATOM 669 N N . GLU A 1 82 ? 5.376 -8.075 -13.304 1.00 82.19 82 GLU A N 1
ATOM 670 C CA . GLU A 1 82 ? 5.436 -9.277 -14.149 1.00 82.19 82 GLU A CA 1
ATOM 671 C C . GLU A 1 82 ? 5.948 -10.490 -13.360 1.00 82.19 82 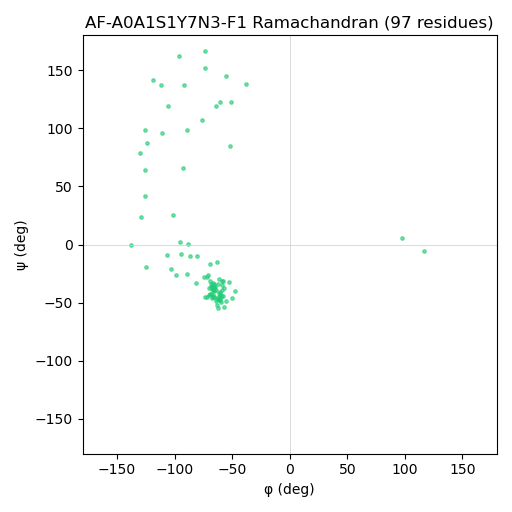GLU A C 1
ATOM 673 O O . GLU A 1 82 ? 5.307 -11.541 -13.327 1.00 82.19 82 GLU A O 1
ATOM 678 N N . ARG A 1 83 ? 7.057 -10.325 -12.628 1.00 83.12 83 ARG A N 1
ATOM 679 C CA . ARG A 1 83 ? 7.602 -11.392 -11.778 1.00 83.12 83 ARG A CA 1
ATOM 680 C C . ARG A 1 83 ? 6.705 -11.774 -10.611 1.00 83.12 83 ARG A C 1
ATOM 682 O O . ARG A 1 83 ? 6.696 -12.937 -10.225 1.00 83.12 83 ARG A O 1
ATOM 689 N N . ALA A 1 84 ? 6.009 -10.822 -10.004 1.00 81.69 84 ALA A N 1
ATOM 690 C CA . ALA A 1 84 ? 5.124 -11.085 -8.876 1.00 81.69 84 ALA A CA 1
ATOM 691 C C . ALA A 1 84 ? 3.848 -11.822 -9.315 1.00 81.69 84 ALA A C 1
ATOM 693 O O . ALA A 1 84 ? 3.308 -12.603 -8.537 1.00 81.69 84 ALA A O 1
ATOM 694 N N . ILE A 1 85 ? 3.407 -11.632 -10.562 1.00 79.56 85 ILE A N 1
ATOM 695 C CA . ILE A 1 85 ? 2.340 -12.432 -11.177 1.00 79.56 85 ILE A CA 1
ATOM 696 C C . ILE A 1 85 ? 2.831 -13.862 -11.441 1.00 79.56 85 ILE A C 1
ATOM 698 O O . ILE A 1 85 ? 2.118 -14.819 -11.146 1.00 79.56 85 ILE A O 1
ATOM 702 N N . GLU A 1 86 ? 4.057 -14.018 -11.949 1.00 81.50 86 GLU A N 1
ATOM 703 C CA . GLU A 1 86 ? 4.662 -15.332 -12.214 1.00 81.50 86 GLU A CA 1
ATOM 704 C C . GLU A 1 86 ? 4.980 -16.108 -10.917 1.00 81.50 86 GLU A C 1
ATOM 706 O O . GLU A 1 86 ? 4.785 -17.322 -10.847 1.00 81.50 86 GLU A O 1
ATOM 711 N N . TYR A 1 87 ? 5.404 -15.406 -9.857 1.00 79.75 87 TYR A N 1
ATOM 712 C CA . TYR A 1 87 ? 5.768 -15.976 -8.554 1.00 79.75 87 TYR A CA 1
ATOM 713 C C . TYR A 1 87 ? 5.064 -15.250 -7.387 1.00 79.75 87 TYR A C 1
ATOM 715 O O . TYR A 1 87 ? 5.700 -14.482 -6.657 1.00 79.75 87 TYR A O 1
ATOM 723 N N . PRO A 1 8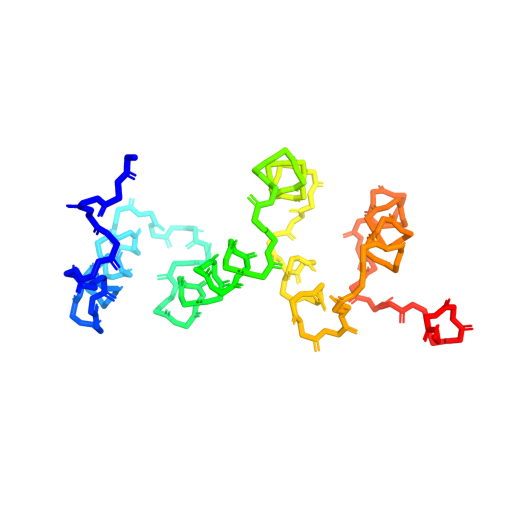8 ? 3.773 -15.536 -7.122 1.00 69.88 88 PRO A N 1
ATOM 724 C CA . PRO A 1 88 ? 2.954 -14.792 -6.149 1.00 69.88 88 PRO A CA 1
ATOM 725 C C . PRO A 1 88 ? 3.412 -14.860 -4.685 1.00 69.88 88 PRO A C 1
ATOM 727 O O . PRO A 1 88 ? 2.959 -14.086 -3.846 1.00 69.88 88 PRO A O 1
ATOM 730 N N . TRP A 1 89 ? 4.290 -15.803 -4.345 1.00 70.31 89 TRP A N 1
ATOM 731 C CA . TRP A 1 89 ? 4.852 -15.969 -3.001 1.00 70.31 89 TRP A CA 1
ATOM 732 C C . TRP A 1 89 ? 6.204 -15.253 -2.822 1.00 70.31 89 TRP A C 1
ATOM 734 O O . TRP A 1 89 ? 6.716 -15.166 -1.704 1.00 70.31 89 TRP A O 1
ATOM 744 N N . ALA A 1 90 ? 6.799 -14.728 -3.899 1.00 71.19 90 ALA A N 1
ATOM 745 C CA . ALA A 1 90 ? 8.115 -14.102 -3.877 1.00 71.19 90 ALA A CA 1
ATOM 746 C C . ALA A 1 90 ? 8.020 -12.598 -3.563 1.00 71.19 90 ALA A C 1
ATOM 748 O O . ALA A 1 90 ? 7.804 -11.757 -4.430 1.00 71.19 90 ALA A O 1
ATOM 749 N N . THR A 1 91 ? 8.249 -12.223 -2.306 1.00 63.94 91 THR A N 1
ATOM 750 C CA . THR A 1 91 ? 8.146 -10.823 -1.842 1.00 63.94 91 THR A CA 1
ATOM 751 C C . THR A 1 91 ? 9.441 -10.014 -1.979 1.00 63.94 91 THR A C 1
ATOM 753 O O . THR A 1 91 ? 9.483 -8.832 -1.635 1.00 63.94 91 THR A O 1
ATOM 756 N N . THR A 1 92 ? 10.519 -10.615 -2.494 1.00 66.12 92 THR A N 1
ATOM 757 C CA . THR A 1 92 ? 11.832 -9.963 -2.603 1.00 66.12 92 THR A CA 1
ATOM 758 C C . THR A 1 92 ? 12.126 -9.588 -4.056 1.00 66.12 92 THR A C 1
ATOM 760 O O . THR A 1 92 ? 12.232 -10.486 -4.892 1.00 66.12 92 THR A O 1
ATOM 763 N N . PRO A 1 93 ? 12.317 -8.296 -4.386 1.00 60.25 93 PRO A N 1
ATOM 764 C CA . PRO A 1 93 ? 12.854 -7.913 -5.685 1.00 60.25 93 PRO A CA 1
ATOM 765 C C . PRO A 1 93 ? 14.248 -8.535 -5.815 1.00 60.25 93 PRO A C 1
ATOM 767 O O . PRO A 1 93 ? 15.095 -8.325 -4.945 1.00 60.25 93 PRO A O 1
ATOM 770 N N . ALA A 1 94 ? 14.481 -9.341 -6.853 1.00 59.94 94 ALA A N 1
ATOM 771 C CA . ALA A 1 94 ? 15.779 -9.974 -7.071 1.00 59.94 94 ALA A CA 1
ATOM 772 C C . ALA A 1 94 ? 16.910 -8.934 -7.026 1.00 59.94 94 ALA A C 1
ATOM 774 O O . ALA A 1 94 ? 16.911 -7.961 -7.786 1.00 59.94 94 ALA A O 1
ATOM 775 N N . LYS A 1 95 ? 17.876 -9.140 -6.124 1.00 46.75 95 LYS A N 1
ATOM 776 C CA . LYS A 1 95 ? 19.061 -8.287 -6.025 1.00 46.75 95 LYS A CA 1
ATOM 777 C C . LYS A 1 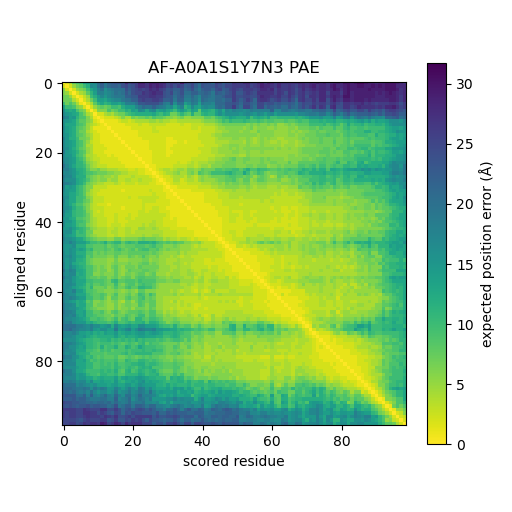95 ? 19.868 -8.424 -7.320 1.00 46.75 95 LYS A C 1
ATOM 779 O O . LYS A 1 95 ? 20.296 -9.524 -7.648 1.00 46.75 95 LYS A O 1
ATOM 784 N N . GLY A 1 96 ? 20.051 -7.314 -8.038 1.00 53.84 96 GLY A N 1
ATOM 785 C CA . GLY A 1 96 ? 20.874 -7.238 -9.254 1.00 53.84 96 GLY A CA 1
ATOM 786 C C . GLY A 1 96 ? 20.138 -6.885 -10.551 1.00 53.84 96 GLY A C 1
ATOM 787 O O . GLY A 1 96 ? 20.805 -6.690 -11.558 1.00 53.84 96 GLY A O 1
ATOM 788 N N . VAL A 1 97 ? 18.803 -6.780 -10.545 1.00 51.38 97 VAL A N 1
ATOM 789 C CA . VAL A 1 97 ? 18.009 -6.456 -11.758 1.00 51.38 97 VAL A CA 1
ATOM 790 C C . VAL A 1 97 ? 17.524 -5.000 -11.785 1.00 51.38 97 VAL A C 1
ATOM 792 O O . VAL A 1 97 ? 17.234 -4.467 -12.848 1.00 51.38 97 VAL A O 1
ATOM 795 N N . TYR A 1 98 ? 17.472 -4.348 -10.624 1.00 47.75 98 TYR A N 1
ATOM 796 C CA . TYR A 1 98 ? 16.974 -2.985 -10.462 1.00 47.75 98 TYR A CA 1
ATOM 797 C C . TYR A 1 98 ? 18.174 -2.100 -10.104 1.00 47.75 98 TYR A C 1
ATOM 799 O O . TYR A 1 98 ? 18.626 -2.113 -8.955 1.00 47.75 98 TYR A O 1
ATOM 807 N N . ARG A 1 99 ? 18.766 -1.437 -11.097 1.00 48.50 99 ARG A N 1
ATOM 808 C CA . ARG A 1 99 ? 19.802 -0.415 -10.915 1.00 48.50 99 ARG A CA 1
ATOM 809 C C . ARG A 1 99 ? 19.359 0.850 -11.625 1.00 48.50 99 ARG A C 1
ATOM 811 O O . ARG A 1 99 ? 18.734 0.697 -12.694 1.00 48.50 99 ARG A O 1
#

Foldseek 3Di:
DPPDPPVDCDLVNLCVQLVVCCVVCVPDPQSHSVSVVLLVLLCVLPVPPVVNCCDPVQADSLLSSVCSPPPSDPVLVVVSSVVCNVPVPDNDSDPPPHD

Radius of gyration: 15.19 Å; Cα contacts (8 Å, |Δi|>4): 58; chains: 1; bounding box: 38×38×29 Å

pLDDT: mean 76.95, std 14.14, range [38.94, 93.81]

Nearest PDB structures (foldseek):
  6t1f-assembly1_A  TM=4.918E-01  e=1.075E+00  Caulobacter vibrioides NA1000

Solvent-accessible surface area (backbone atoms only — not comparable to full-atom values): 6138 Å² total; per-residue (Å²): 142,89,83,71,84,80,76,56,88,40,74,68,50,45,46,49,51,19,50,53,46,39,68,77,35,69,90,58,83,73,44,47,49,70,45,53,51,47,53,49,53,46,49,72,74,39,80,50,62,67,61,48,53,51,48,66,72,71,39,62,68,73,53,54,54,46,37,68,73,74,42,94,44,71,70,54,40,50,58,49,50,56,47,34,65,76,37,78,86,59,82,66,81,66,88,88,79,74,127

Mean predicted aligned error: 8.89 Å